Protein AF-A0A7Y0CA08-F1 (afdb_monomer_lite)

Sequence (163 aa):
MVAAYKPQITPISYDGIDSNTPSGELPELLDRLEERGGYDPRTGKLTPFKNLTNDFDESLINQMLDSMTAAVEAGLGTPATFFHDFFATEKDVQNFADALDDYSEEGTFWVNDRHFNAFLRAAHADEENAVTYGAIADRIRELFDIEREQAKKSVKNAAKKTK

Radius of gyration: 16.74 Å; chains: 1; bounding box: 48×30×55 Å

Secondary structure (DSSP, 8-state):
-PPPP-------TTTT--TTS-GGG-HHHHHHHHHH-EEETTTTEEE-B----S---HHHHHHHHHHHHHHHHTT---TTTHHHHHBSSHHHHHHHHHHHHHHHHTT-----HHHHHHHHHHHT--GGGSSSHHHHHHHHHHHHHHHHHHHHHHHHHHHHH--

pLDDT: mean 84.06, std 9.75, range [46.47, 95.88]

Structure (mmCIF, N/CA/C/O backbone):
data_AF-A0A7Y0CA08-F1
#
_entry.id   AF-A0A7Y0CA08-F1
#
loop_
_atom_site.group_PDB
_atom_site.id
_atom_site.type_symbol
_atom_site.label_atom_id
_atom_site.label_alt_id
_atom_site.label_comp_id
_atom_site.label_asym_id
_atom_site.label_entity_id
_atom_site.label_seq_id
_atom_site.pdbx_PDB_ins_code
_atom_site.Cartn_x
_atom_site.Cartn_y
_atom_site.Cartn_z
_atom_site.occupancy
_atom_site.B_iso_or_equiv
_atom_site.auth_seq_id
_atom_site.auth_comp_id
_atom_site.auth_asym_id
_atom_site.auth_atom_id
_atom_site.pdbx_PDB_model_num
ATOM 1 N N . MET A 1 1 ? -23.855 5.751 -12.635 1.00 46.47 1 MET A N 1
ATOM 2 C CA . MET A 1 1 ? -23.477 4.416 -13.142 1.00 46.47 1 MET A CA 1
ATOM 3 C C . MET A 1 1 ? -22.002 4.262 -12.851 1.00 46.47 1 MET A C 1
ATOM 5 O O . MET A 1 1 ? -21.240 5.066 -13.371 1.00 46.47 1 MET A O 1
ATOM 9 N N . VAL A 1 2 ? -21.626 3.333 -11.971 1.00 52.81 2 VAL A N 1
ATOM 10 C CA . VAL A 1 2 ? -20.215 2.994 -11.735 1.00 52.81 2 VAL A CA 1
ATOM 11 C C . VAL A 1 2 ? -19.710 2.298 -13.000 1.00 52.81 2 VAL A C 1
ATOM 13 O O . VAL A 1 2 ? -20.414 1.451 -13.556 1.00 52.81 2 VAL A O 1
ATOM 16 N N . ALA A 1 3 ? -18.567 2.726 -13.530 1.00 61.91 3 ALA A N 1
ATOM 17 C CA . ALA A 1 3 ? -17.984 2.083 -14.701 1.00 61.91 3 ALA A CA 1
ATOM 18 C C . ALA A 1 3 ? -17.593 0.643 -14.339 1.00 61.91 3 ALA A C 1
ATOM 20 O O . ALA A 1 3 ? -17.020 0.406 -13.281 1.00 61.91 3 ALA A O 1
ATOM 21 N N . ALA A 1 4 ? -17.917 -0.319 -15.206 1.00 69.75 4 ALA A N 1
ATOM 22 C CA . ALA A 1 4 ? -17.502 -1.702 -15.001 1.00 69.75 4 ALA A CA 1
ATOM 23 C C . ALA A 1 4 ? -15.969 -1.811 -15.021 1.00 69.75 4 ALA A C 1
ATOM 25 O O . ALA A 1 4 ? -15.318 -1.152 -15.840 1.00 69.75 4 ALA A O 1
ATOM 26 N N . TYR A 1 5 ? -15.421 -2.671 -14.159 1.00 69.88 5 TYR A N 1
ATOM 27 C CA . TYR A 1 5 ? -13.996 -2.985 -14.137 1.00 69.88 5 TYR A CA 1
ATOM 28 C C . TYR A 1 5 ? -13.509 -3.461 -15.518 1.00 69.88 5 TYR A C 1
ATOM 30 O O . TYR A 1 5 ? -14.174 -4.253 -16.194 1.00 69.88 5 TYR A O 1
ATOM 38 N N . LYS A 1 6 ? -12.345 -2.965 -15.951 1.00 71.75 6 LYS A N 1
ATOM 39 C CA . LYS A 1 6 ? -11.695 -3.349 -17.210 1.00 71.75 6 LYS A CA 1
ATOM 40 C C . LYS A 1 6 ? -10.270 -3.824 -16.917 1.00 71.75 6 LYS A C 1
ATOM 42 O O . LYS A 1 6 ? -9.451 -2.983 -16.556 1.00 71.75 6 LYS A O 1
ATOM 47 N N . PRO A 1 7 ? -9.953 -5.114 -17.132 1.00 71.62 7 PRO A N 1
ATOM 48 C CA . PRO A 1 7 ? -8.616 -5.645 -16.901 1.00 71.62 7 PRO A CA 1
ATOM 49 C C . PRO A 1 7 ? -7.537 -4.863 -17.645 1.00 71.62 7 PRO A C 1
ATOM 51 O O . PRO A 1 7 ? -7.661 -4.627 -18.849 1.00 71.62 7 PRO A O 1
ATOM 54 N N . GLN A 1 8 ? -6.480 -4.487 -16.929 1.00 72.88 8 GLN A N 1
ATOM 55 C CA . GLN A 1 8 ? -5.263 -3.891 -17.478 1.00 72.88 8 GLN A CA 1
ATOM 56 C C . GLN A 1 8 ? -4.075 -4.663 -16.917 1.00 72.88 8 GLN A C 1
ATOM 58 O O . GLN A 1 8 ? -3.729 -4.521 -15.746 1.00 72.88 8 GLN A O 1
ATOM 63 N N . ILE A 1 9 ? -3.500 -5.529 -17.751 1.00 74.62 9 ILE A N 1
ATOM 64 C CA . ILE A 1 9 ? -2.357 -6.355 -17.371 1.00 74.62 9 ILE A CA 1
ATOM 65 C C . ILE A 1 9 ? -1.102 -5.516 -17.590 1.00 74.62 9 ILE A C 1
ATOM 67 O O . ILE A 1 9 ? -0.636 -5.381 -18.722 1.00 74.62 9 ILE A O 1
ATOM 71 N N . THR A 1 10 ? -0.560 -4.979 -16.503 1.00 72.81 10 THR A N 1
ATOM 72 C CA . THR A 1 10 ? 0.698 -4.232 -16.522 1.00 72.81 10 THR A CA 1
ATOM 73 C C . THR A 1 10 ? 1.669 -4.873 -15.528 1.00 72.81 10 THR A C 1
ATOM 75 O O . THR A 1 10 ? 1.269 -5.131 -14.386 1.00 72.81 10 THR A O 1
ATOM 78 N N . PRO A 1 11 ? 2.920 -5.161 -15.939 1.00 76.56 11 PRO A N 1
ATOM 79 C CA . PRO A 1 11 ? 3.971 -5.570 -15.015 1.00 76.56 11 PRO A CA 1
ATOM 80 C C . PRO A 1 11 ? 4.155 -4.530 -13.909 1.00 76.56 11 PRO A C 1
ATOM 82 O O . PRO A 1 11 ? 3.993 -3.337 -14.163 1.00 76.56 11 PRO A O 1
ATOM 85 N N . ILE A 1 12 ? 4.510 -4.978 -12.710 1.00 82.12 12 ILE A N 1
ATOM 86 C CA . ILE A 1 12 ? 4.880 -4.075 -11.611 1.00 82.12 12 ILE A CA 1
ATOM 87 C C . ILE A 1 12 ? 6.403 -3.959 -11.540 1.00 82.12 12 ILE A C 1
ATOM 89 O O . ILE A 1 12 ? 7.123 -4.844 -12.006 1.00 82.12 12 ILE A O 1
ATOM 93 N N . SER A 1 13 ? 6.915 -2.910 -10.901 1.00 79.06 13 SER A N 1
ATOM 94 C CA . SER A 1 13 ? 8.359 -2.649 -10.748 1.00 79.06 13 SER A CA 1
ATOM 95 C C . SER A 1 13 ? 9.162 -3.765 -10.061 1.00 79.06 13 SER A C 1
ATOM 97 O O . SER A 1 13 ? 10.387 -3.790 -10.162 1.00 79.06 13 SER A O 1
ATOM 99 N N . TYR A 1 14 ? 8.494 -4.704 -9.390 1.00 76.81 14 TYR A N 1
ATOM 100 C CA . TYR A 1 14 ? 9.111 -5.852 -8.717 1.00 76.81 14 TYR A CA 1
ATOM 101 C C . TYR A 1 14 ? 9.261 -7.096 -9.590 1.00 76.81 14 TYR A C 1
ATOM 103 O O . TYR A 1 14 ? 9.905 -8.057 -9.165 1.00 76.81 14 TYR A O 1
ATOM 111 N N . ASP A 1 15 ? 8.666 -7.119 -10.782 1.00 79.44 15 ASP A N 1
ATOM 112 C CA . ASP A 1 15 ? 8.723 -8.298 -11.638 1.00 79.44 15 ASP A CA 1
ATOM 113 C C . ASP A 1 15 ? 10.174 -8.585 -12.056 1.00 79.44 15 ASP A C 1
ATOM 115 O O . ASP A 1 15 ? 10.833 -7.776 -12.706 1.00 79.44 15 ASP A O 1
ATOM 119 N N . GLY A 1 16 ? 10.676 -9.763 -11.672 1.00 80.12 16 GLY A N 1
ATOM 120 C CA . GLY A 1 16 ? 12.059 -10.185 -11.923 1.00 80.12 16 GLY A CA 1
ATOM 121 C C . GLY A 1 16 ? 13.050 -9.883 -10.794 1.00 80.12 16 GLY A C 1
ATOM 122 O O . GLY A 1 16 ? 14.220 -10.241 -10.926 1.00 80.12 16 GLY A O 1
ATOM 123 N N . ILE A 1 17 ? 12.606 -9.279 -9.685 1.00 84.25 17 ILE A N 1
ATOM 124 C CA . ILE A 1 17 ? 13.419 -9.109 -8.476 1.00 84.25 17 ILE A CA 1
ATOM 125 C C . ILE A 1 17 ? 13.106 -10.237 -7.488 1.00 84.25 17 ILE A C 1
ATOM 127 O O . ILE A 1 17 ? 11.956 -10.430 -7.098 1.00 84.25 17 ILE A O 1
ATOM 131 N N . ASP A 1 18 ? 14.132 -10.957 -7.037 1.00 85.50 18 ASP A N 1
ATOM 132 C CA . ASP A 1 18 ? 14.006 -12.034 -6.055 1.00 85.50 18 ASP A CA 1
ATOM 133 C C . ASP A 1 18 ? 15.187 -12.071 -5.069 1.00 85.50 18 ASP A C 1
ATOM 135 O O . ASP A 1 18 ? 16.077 -11.221 -5.087 1.00 85.50 18 ASP A O 1
ATOM 139 N N . SER A 1 19 ? 15.209 -13.065 -4.178 1.00 84.31 19 SER A N 1
ATOM 140 C CA . SER A 1 19 ? 16.259 -13.236 -3.161 1.00 84.31 19 SER A CA 1
ATOM 141 C C . SER A 1 19 ? 17.684 -13.384 -3.708 1.00 84.31 19 SER A C 1
ATOM 143 O O . SER A 1 19 ? 18.641 -13.273 -2.944 1.00 84.31 19 SER A O 1
ATOM 145 N N . ASN A 1 20 ? 17.845 -13.657 -5.002 1.00 87.12 20 ASN A N 1
ATOM 146 C CA . ASN A 1 20 ? 19.129 -13.779 -5.682 1.00 87.12 20 ASN A CA 1
ATOM 147 C C . ASN A 1 20 ? 19.549 -12.484 -6.392 1.00 87.12 20 ASN A C 1
ATOM 149 O O . ASN A 1 20 ? 20.699 -12.401 -6.828 1.00 87.12 20 ASN A O 1
ATOM 153 N N . THR A 1 21 ? 18.672 -11.480 -6.509 1.00 85.12 21 THR A N 1
ATOM 154 C CA . THR A 1 21 ? 19.008 -10.205 -7.152 1.00 85.12 21 THR A CA 1
ATOM 155 C C . THR A 1 21 ? 20.006 -9.410 -6.293 1.00 85.12 21 THR A C 1
ATOM 157 O O . THR A 1 21 ? 19.702 -9.074 -5.140 1.00 85.12 21 THR A O 1
ATOM 160 N N . PRO A 1 22 ? 21.206 -9.077 -6.810 1.00 84.25 22 PRO A N 1
ATOM 161 C CA . PRO A 1 22 ? 22.218 -8.360 -6.040 1.00 84.25 22 PRO A CA 1
ATOM 162 C C . PRO A 1 22 ? 21.780 -6.943 -5.644 1.00 84.25 22 PRO A C 1
ATOM 164 O O . PRO A 1 22 ? 21.261 -6.187 -6.458 1.00 84.25 22 PRO A O 1
ATOM 167 N N . SER A 1 23 ? 22.093 -6.519 -4.412 1.00 76.00 23 SER A N 1
ATOM 168 C CA . SER A 1 23 ? 21.822 -5.149 -3.929 1.00 76.00 23 SER A CA 1
ATOM 169 C C . SER A 1 23 ? 22.384 -4.050 -4.835 1.00 76.00 23 SER A C 1
ATOM 171 O O . SER A 1 23 ? 21.772 -2.999 -4.971 1.00 76.00 23 SER A O 1
ATOM 173 N N . GLY A 1 24 ? 23.549 -4.289 -5.449 1.00 78.62 24 GLY A N 1
ATOM 174 C CA . GLY A 1 24 ? 24.204 -3.312 -6.322 1.00 78.62 24 GLY A CA 1
ATOM 175 C C . GLY A 1 24 ? 23.457 -3.031 -7.628 1.00 78.62 24 GLY A C 1
ATOM 176 O O . GLY A 1 24 ? 23.781 -2.056 -8.296 1.00 78.62 24 GLY A O 1
ATOM 177 N N . GLU A 1 25 ? 22.468 -3.855 -7.984 1.00 80.75 25 GLU A N 1
ATOM 178 C CA . GLU A 1 25 ? 21.651 -3.691 -9.192 1.00 80.75 25 GLU A CA 1
ATOM 179 C C . GLU A 1 25 ? 20.360 -2.901 -8.928 1.00 80.75 25 GLU A C 1
ATOM 181 O O . GLU A 1 25 ? 19.667 -2.541 -9.873 1.00 80.75 25 GLU A O 1
ATOM 186 N N . LEU A 1 26 ? 20.044 -2.602 -7.659 1.00 83.25 26 LEU A N 1
ATOM 187 C CA . LEU A 1 26 ? 18.783 -1.971 -7.246 1.00 83.25 26 LEU A CA 1
ATOM 188 C C . LEU A 1 26 ? 18.976 -0.814 -6.239 1.00 83.25 26 LEU A C 1
ATOM 190 O O . LEU A 1 26 ? 18.306 -0.799 -5.203 1.00 83.25 26 LEU A O 1
ATOM 194 N N . PRO A 1 27 ? 19.880 0.155 -6.490 1.00 83.38 27 PRO A N 1
ATOM 195 C CA . PRO A 1 27 ? 20.126 1.253 -5.551 1.00 83.38 27 PRO A CA 1
ATOM 196 C C . PRO A 1 27 ? 18.862 2.082 -5.276 1.00 83.38 27 PRO A C 1
ATOM 198 O O . PRO A 1 27 ? 18.541 2.335 -4.122 1.00 83.38 27 PRO A O 1
ATOM 201 N N . GLU A 1 28 ? 18.073 2.389 -6.309 1.00 83.50 28 GLU A N 1
ATOM 202 C CA . GLU A 1 28 ? 16.838 3.178 -6.174 1.00 83.50 28 GLU A CA 1
ATOM 203 C C . GLU A 1 28 ? 15.783 2.484 -5.297 1.00 83.50 28 GLU A C 1
ATOM 205 O O . GLU A 1 28 ? 15.097 3.129 -4.505 1.00 83.50 28 GLU A O 1
ATOM 210 N N . LEU A 1 29 ? 15.679 1.151 -5.386 1.00 84.38 29 LEU A N 1
ATOM 211 C CA . LEU A 1 29 ? 14.788 0.368 -4.528 1.00 84.38 29 LEU A CA 1
ATOM 212 C C . LEU A 1 29 ? 15.213 0.478 -3.061 1.00 84.38 29 LEU A C 1
ATOM 214 O O . LEU A 1 29 ? 14.367 0.638 -2.182 1.00 84.38 29 LEU A O 1
ATOM 218 N N . LEU A 1 30 ? 16.515 0.354 -2.796 1.00 86.25 30 LEU A N 1
ATOM 219 C CA . LEU A 1 30 ? 17.073 0.382 -1.447 1.00 86.25 30 LEU A CA 1
ATOM 220 C C . LEU A 1 30 ? 16.905 1.750 -0.794 1.00 86.25 30 LEU A C 1
ATOM 222 O O . LEU A 1 30 ? 16.413 1.811 0.333 1.00 86.25 30 LEU A O 1
ATOM 226 N N . ASP A 1 31 ? 17.238 2.813 -1.521 1.00 87.12 31 ASP A N 1
ATOM 227 C CA . ASP A 1 31 ? 17.090 4.191 -1.055 1.00 87.12 31 ASP A CA 1
ATOM 228 C C . ASP A 1 31 ? 15.622 4.471 -0.709 1.00 87.12 31 ASP A C 1
ATOM 230 O O . ASP A 1 31 ? 15.294 4.911 0.395 1.00 87.12 31 ASP A O 1
ATOM 234 N N . ARG A 1 32 ? 14.696 4.079 -1.592 1.00 86.88 32 ARG A N 1
ATOM 235 C CA . ARG A 1 32 ? 13.257 4.216 -1.347 1.00 86.88 32 ARG A CA 1
ATOM 236 C C . ARG A 1 32 ? 12.794 3.426 -0.118 1.00 86.88 32 ARG A C 1
ATOM 238 O O . ARG A 1 32 ? 12.025 3.949 0.691 1.00 86.88 32 ARG A O 1
ATOM 245 N N . LEU A 1 33 ? 13.231 2.173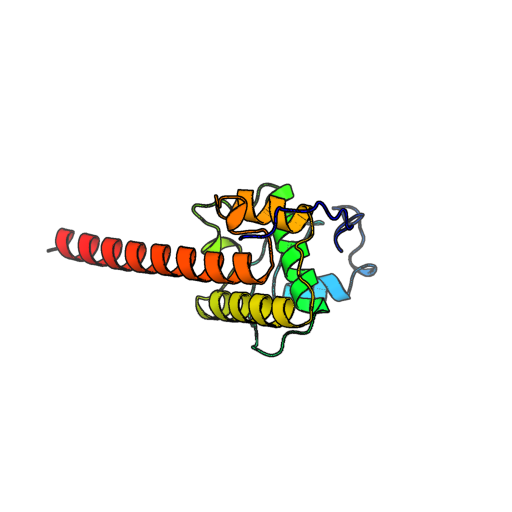 0.043 1.00 88.69 33 LEU A N 1
ATOM 246 C CA . LEU A 1 33 ? 12.892 1.350 1.214 1.00 88.69 33 LEU A CA 1
ATOM 247 C C . LEU A 1 33 ? 13.403 1.979 2.519 1.00 88.69 33 LEU A C 1
ATOM 249 O O . LEU A 1 33 ? 12.708 1.933 3.538 1.00 88.69 33 LEU A O 1
ATOM 253 N N . GLU A 1 34 ? 14.593 2.577 2.499 1.00 89.19 34 GLU A N 1
ATOM 254 C CA . GLU A 1 34 ? 15.169 3.262 3.654 1.00 89.19 34 GLU A CA 1
ATOM 255 C C . GLU A 1 34 ? 14.391 4.537 4.002 1.00 89.19 34 GLU A C 1
ATOM 257 O O . GLU A 1 34 ? 14.003 4.732 5.163 1.00 89.19 34 GLU A O 1
ATOM 262 N N . GLU A 1 35 ? 14.108 5.371 3.005 1.00 89.56 35 GLU A N 1
ATOM 263 C CA . GLU A 1 35 ? 13.468 6.674 3.184 1.00 89.56 35 GLU A CA 1
ATOM 264 C C . GLU A 1 35 ? 11.979 6.564 3.512 1.00 89.56 35 GLU A C 1
ATOM 266 O O . GLU A 1 35 ? 11.484 7.247 4.418 1.00 89.56 35 GLU A O 1
ATOM 271 N N . ARG A 1 36 ? 11.268 5.688 2.796 1.00 89.38 36 ARG A N 1
ATOM 272 C CA . ARG A 1 36 ? 9.800 5.662 2.749 1.00 89.38 36 ARG A CA 1
ATOM 273 C C . ARG A 1 36 ? 9.184 4.306 3.053 1.00 89.38 36 ARG A C 1
ATOM 275 O O . ARG A 1 36 ? 7.982 4.261 3.262 1.00 89.38 36 ARG A O 1
ATOM 282 N N . GLY A 1 37 ? 9.964 3.233 3.156 1.00 93.31 37 GLY A N 1
ATOM 283 C CA . GLY A 1 37 ? 9.446 1.888 3.416 1.00 93.31 37 GLY A CA 1
ATOM 284 C C . GLY A 1 37 ? 8.957 1.171 2.154 1.00 93.31 37 GLY A C 1
ATOM 285 O O . GLY A 1 37 ? 9.294 1.539 1.028 1.00 93.31 37 GLY A O 1
ATOM 286 N N . GLY A 1 38 ? 8.196 0.099 2.355 1.00 93.50 38 GLY A N 1
ATOM 287 C CA . GLY A 1 38 ? 7.721 -0.807 1.315 1.00 93.50 38 GLY A CA 1
ATOM 288 C C . GLY A 1 38 ? 8.207 -2.245 1.485 1.00 93.50 38 GLY A C 1
ATOM 289 O O . GLY A 1 38 ? 8.799 -2.627 2.501 1.00 93.50 38 GLY A O 1
ATOM 290 N N . TYR A 1 39 ? 7.909 -3.054 0.477 1.00 94.19 39 TYR A N 1
ATOM 291 C CA . TYR A 1 39 ? 8.231 -4.468 0.409 1.00 94.19 39 TYR A CA 1
ATOM 292 C C . TYR A 1 39 ? 9.593 -4.676 -0.247 1.00 94.19 39 TYR A C 1
ATOM 294 O O . TYR A 1 39 ? 9.855 -4.164 -1.334 1.00 94.19 39 TYR A O 1
ATOM 302 N N . ASP A 1 40 ? 10.458 -5.440 0.413 1.00 92.75 40 ASP A N 1
ATOM 303 C CA . ASP A 1 40 ? 11.710 -5.916 -0.163 1.00 92.75 40 ASP A CA 1
ATOM 304 C C . ASP A 1 40 ? 11.527 -7.369 -0.635 1.00 92.75 40 ASP A C 1
ATOM 306 O O . ASP A 1 40 ? 11.551 -8.280 0.201 1.00 92.75 40 ASP A O 1
ATOM 310 N N . PRO A 1 41 ? 11.380 -7.625 -1.949 1.00 88.75 41 PRO A N 1
ATOM 311 C CA . PRO A 1 41 ? 11.206 -8.978 -2.493 1.00 88.75 41 PRO A CA 1
ATOM 312 C C . PRO A 1 41 ? 12.418 -9.882 -2.250 1.00 88.75 41 PRO A C 1
ATOM 314 O O . PRO A 1 41 ? 12.301 -11.104 -2.300 1.00 88.75 41 PRO A O 1
ATOM 317 N N . ARG A 1 42 ? 13.590 -9.308 -1.956 1.00 90.44 42 ARG A N 1
ATOM 318 C CA . ARG A 1 42 ? 14.812 -10.085 -1.736 1.00 90.44 42 ARG A CA 1
ATOM 319 C C . ARG A 1 42 ? 14.835 -10.694 -0.343 1.00 90.44 42 ARG A C 1
ATOM 321 O O . ARG A 1 42 ? 15.364 -11.784 -0.143 1.00 90.44 42 ARG A O 1
ATOM 328 N N . THR A 1 43 ? 14.283 -9.970 0.629 1.00 90.56 43 THR A N 1
ATOM 329 C CA . THR A 1 43 ? 14.251 -10.383 2.038 1.00 90.56 43 THR A CA 1
ATOM 330 C C . THR A 1 43 ? 12.870 -10.846 2.494 1.00 90.56 43 THR A C 1
ATOM 332 O O . THR A 1 43 ? 12.745 -11.410 3.579 1.00 90.56 43 THR A O 1
ATOM 335 N N . GLY A 1 44 ? 11.831 -10.615 1.688 1.00 90.50 44 GLY A N 1
ATOM 336 C CA . GLY A 1 44 ? 10.438 -10.873 2.040 1.00 90.50 44 GLY A CA 1
ATOM 337 C C . GLY A 1 44 ? 9.905 -9.940 3.130 1.00 90.50 44 GLY A C 1
ATOM 338 O O . GLY A 1 44 ?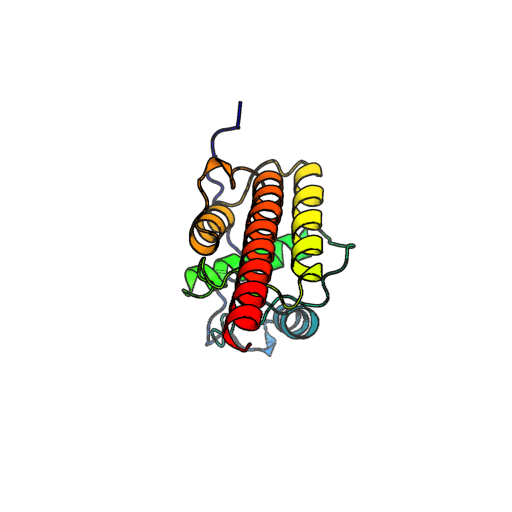 8.882 -10.238 3.743 1.00 90.50 44 GLY A O 1
ATOM 339 N N . LYS A 1 45 ? 10.601 -8.835 3.421 1.00 92.81 45 LYS A N 1
ATOM 340 C CA . LYS A 1 45 ? 10.259 -7.934 4.521 1.00 92.81 45 LYS A CA 1
ATOM 341 C C . LYS A 1 45 ? 9.362 -6.802 4.033 1.00 92.81 45 LYS A C 1
ATOM 343 O O . LYS A 1 45 ? 9.749 -6.046 3.148 1.00 92.81 45 LYS A O 1
ATOM 348 N N . LEU A 1 46 ? 8.215 -6.630 4.685 1.00 94.69 46 LEU A N 1
ATOM 349 C CA . LEU A 1 46 ? 7.399 -5.423 4.575 1.00 94.69 46 LEU A CA 1
ATOM 350 C C . LEU A 1 46 ? 7.793 -4.433 5.676 1.00 94.69 46 LEU A C 1
ATOM 352 O O . LEU A 1 46 ? 7.808 -4.775 6.860 1.00 94.69 46 LEU A O 1
ATOM 356 N N . THR A 1 47 ? 8.135 -3.211 5.281 1.00 95.06 47 THR A N 1
ATOM 357 C CA . THR A 1 47 ? 8.329 -2.078 6.190 1.00 95.06 47 THR A CA 1
ATOM 358 C C . THR A 1 47 ? 7.203 -1.076 5.942 1.00 95.06 47 THR A C 1
ATOM 360 O O . THR A 1 47 ? 7.020 -0.705 4.783 1.00 95.06 47 THR A O 1
ATOM 363 N N . PRO A 1 48 ? 6.470 -0.617 6.974 1.00 95.88 48 PRO A N 1
ATOM 364 C CA . PRO A 1 48 ? 5.380 0.333 6.778 1.00 95.88 48 PRO A CA 1
ATOM 365 C C . PRO A 1 48 ? 5.837 1.598 6.053 1.00 95.88 48 PRO A C 1
ATOM 367 O O . PRO A 1 48 ? 6.948 2.093 6.286 1.00 95.88 48 PRO A O 1
ATOM 370 N N . PHE A 1 49 ? 4.967 2.125 5.197 1.00 94.69 49 PHE A N 1
ATOM 371 C CA . PHE A 1 49 ? 5.189 3.384 4.515 1.00 94.69 49 PHE A CA 1
ATOM 372 C C . PHE A 1 49 ? 5.269 4.527 5.519 1.00 94.69 49 PHE A C 1
ATOM 374 O O . PHE A 1 49 ? 4.454 4.621 6.437 1.00 94.69 49 PHE A O 1
ATOM 381 N N . LYS A 1 50 ? 6.259 5.393 5.346 1.00 92.56 50 LYS A N 1
ATOM 382 C CA . LYS A 1 50 ? 6.563 6.495 6.262 1.00 92.56 50 LYS A CA 1
ATOM 383 C C . LYS A 1 50 ? 7.005 7.724 5.485 1.00 92.56 50 LYS A C 1
ATOM 385 O O . LYS A 1 50 ? 7.451 7.618 4.344 1.00 92.56 50 LYS A O 1
ATOM 390 N N . ASN A 1 51 ? 6.967 8.874 6.154 1.00 87.38 51 ASN A N 1
ATOM 391 C CA . ASN A 1 51 ? 7.405 10.153 5.594 1.00 87.38 51 ASN A CA 1
ATOM 392 C C . ASN A 1 51 ? 6.659 10.507 4.298 1.00 87.38 51 ASN A C 1
ATOM 394 O O . ASN A 1 51 ? 7.233 11.114 3.392 1.00 87.38 51 ASN A O 1
ATOM 398 N N . LEU A 1 52 ? 5.386 10.118 4.196 1.00 86.25 52 LEU A N 1
ATOM 399 C CA . LEU A 1 52 ? 4.573 10.455 3.039 1.00 86.25 52 LEU A CA 1
ATOM 400 C C . LEU A 1 52 ? 4.241 11.947 3.082 1.00 86.25 52 LEU A C 1
ATOM 402 O O . LEU A 1 52 ? 3.745 12.468 4.083 1.00 86.25 52 LEU A O 1
ATOM 406 N N . THR A 1 53 ? 4.557 12.650 2.004 1.00 81.44 53 THR A N 1
ATOM 407 C CA . THR A 1 53 ? 4.354 14.093 1.829 1.00 81.44 53 THR A CA 1
ATOM 408 C C . THR A 1 53 ? 3.218 14.329 0.854 1.00 81.44 53 THR A C 1
ATOM 410 O O . THR A 1 53 ? 2.972 13.481 0.022 1.00 81.44 53 THR A O 1
ATOM 413 N N . ASN A 1 54 ? 2.578 15.494 0.885 1.00 70.94 54 ASN A N 1
ATOM 414 C CA . ASN A 1 54 ? 1.505 15.830 -0.062 1.00 70.94 54 ASN A CA 1
ATOM 415 C C . ASN A 1 54 ? 2.022 16.107 -1.492 1.00 70.94 54 ASN A C 1
ATOM 417 O O . ASN A 1 54 ? 1.242 16.432 -2.371 1.00 70.94 54 ASN A O 1
ATOM 421 N N . ASP A 1 55 ? 3.338 16.039 -1.693 1.00 71.12 55 ASP A N 1
ATOM 422 C CA . ASP A 1 55 ? 4.002 16.188 -2.985 1.00 71.12 55 ASP A CA 1
ATOM 423 C C . ASP A 1 55 ? 4.332 14.785 -3.500 1.00 71.12 55 ASP A C 1
ATOM 425 O O . ASP A 1 55 ? 5.404 14.238 -3.216 1.00 71.12 55 ASP A O 1
ATOM 429 N N . PHE A 1 56 ? 3.335 14.149 -4.111 1.00 74.25 56 PHE A N 1
ATOM 430 C CA . PHE A 1 56 ? 3.485 12.863 -4.775 1.00 74.25 56 PHE A CA 1
ATOM 431 C C . PHE A 1 56 ? 3.594 13.091 -6.275 1.00 74.25 56 PHE A C 1
ATOM 433 O O . PHE A 1 56 ? 2.727 13.725 -6.868 1.00 74.25 56 PHE A O 1
ATOM 440 N N . ASP A 1 57 ? 4.630 12.528 -6.889 1.00 76.06 57 ASP A N 1
ATOM 441 C CA . ASP A 1 57 ? 4.618 12.311 -8.328 1.00 76.06 57 ASP A CA 1
ATOM 442 C C . ASP A 1 57 ? 3.965 10.953 -8.657 1.00 76.06 57 ASP A C 1
ATOM 444 O O . ASP A 1 57 ? 3.867 10.049 -7.817 1.00 76.06 57 ASP A O 1
ATOM 448 N N . GLU A 1 58 ? 3.505 10.806 -9.901 1.00 76.81 58 GLU A N 1
ATOM 449 C CA . GLU A 1 58 ? 2.900 9.569 -10.412 1.00 76.81 58 GLU A CA 1
ATOM 450 C C . GLU A 1 58 ? 3.813 8.340 -10.212 1.00 76.81 58 GLU A C 1
ATOM 452 O O . GLU A 1 58 ? 3.338 7.228 -9.957 1.00 76.81 58 GLU A O 1
ATOM 457 N N . SER A 1 59 ? 5.132 8.527 -10.310 1.00 79.69 59 SER A N 1
ATOM 458 C CA . SER A 1 59 ? 6.115 7.453 -10.146 1.00 79.69 59 SER A CA 1
ATOM 459 C C . SER A 1 59 ? 6.079 6.889 -8.726 1.00 79.69 59 SER A C 1
ATOM 461 O O . SER A 1 59 ? 6.031 5.672 -8.535 1.00 79.69 59 SER A O 1
ATOM 463 N N . LEU A 1 60 ? 6.032 7.756 -7.717 1.00 82.31 60 LEU A N 1
ATOM 464 C CA . LEU A 1 60 ? 6.020 7.375 -6.313 1.00 82.31 60 LEU A CA 1
ATOM 465 C C . LEU A 1 60 ? 4.734 6.633 -5.930 1.00 82.31 60 LEU A C 1
ATOM 467 O O . LEU A 1 60 ? 4.803 5.611 -5.243 1.00 82.31 60 LEU A O 1
ATOM 471 N N . ILE A 1 61 ? 3.574 7.103 -6.395 1.00 86.50 61 ILE A N 1
ATOM 472 C CA . ILE A 1 61 ? 2.283 6.433 -6.160 1.00 86.50 61 ILE A CA 1
ATOM 473 C C . ILE A 1 61 ? 2.289 5.029 -6.766 1.00 86.50 61 ILE A C 1
ATOM 475 O O . ILE A 1 61 ? 1.937 4.063 -6.082 1.00 86.50 61 ILE A O 1
ATOM 479 N N . ASN A 1 62 ? 2.761 4.890 -8.008 1.00 85.44 62 ASN A N 1
ATOM 480 C CA . ASN A 1 62 ? 2.886 3.584 -8.651 1.00 85.44 62 ASN A CA 1
ATOM 481 C C . ASN A 1 62 ? 3.855 2.666 -7.898 1.00 85.44 62 ASN A C 1
A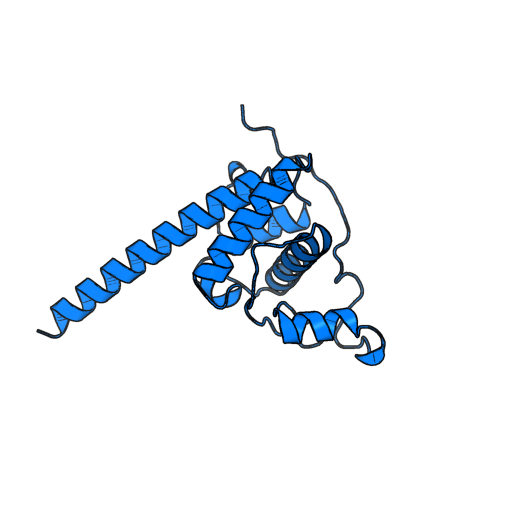TOM 483 O O . ASN A 1 62 ? 3.519 1.516 -7.637 1.00 85.44 62 ASN A O 1
ATOM 487 N N . GLN A 1 63 ? 5.006 3.165 -7.443 1.00 87.12 63 GLN A N 1
ATOM 488 C CA . GLN A 1 63 ? 5.951 2.366 -6.652 1.00 87.12 63 GLN A CA 1
ATOM 489 C C . GLN A 1 63 ? 5.354 1.866 -5.327 1.00 87.12 63 GLN A C 1
ATOM 491 O O . GLN A 1 63 ? 5.658 0.753 -4.884 1.00 87.12 63 GLN A O 1
ATOM 496 N N . MET A 1 64 ? 4.516 2.673 -4.674 1.00 90.00 64 MET A N 1
ATOM 497 C CA . MET A 1 64 ? 3.819 2.275 -3.451 1.00 90.00 64 MET A CA 1
ATOM 498 C C . MET A 1 64 ? 2.729 1.238 -3.718 1.00 90.00 64 MET A C 1
ATOM 500 O O . MET A 1 64 ? 2.626 0.258 -2.978 1.00 90.00 64 MET A O 1
ATOM 504 N N . LEU A 1 65 ? 1.944 1.418 -4.779 1.00 91.19 65 LEU A N 1
ATOM 505 C CA . LEU A 1 65 ? 0.925 0.456 -5.198 1.00 91.19 65 LEU A CA 1
ATOM 506 C C . LEU A 1 65 ? 1.550 -0.880 -5.616 1.00 91.19 65 LEU A C 1
ATOM 508 O O . LEU A 1 65 ? 1.102 -1.935 -5.162 1.00 91.19 65 LEU A O 1
ATOM 512 N N . ASP A 1 66 ? 2.644 -0.840 -6.372 1.00 91.62 66 ASP A N 1
ATOM 513 C CA . ASP A 1 66 ? 3.451 -2.005 -6.726 1.00 91.62 66 ASP A CA 1
ATOM 514 C C . ASP A 1 66 ? 3.969 -2.709 -5.464 1.00 91.62 66 ASP A C 1
ATOM 516 O O . ASP A 1 66 ? 3.909 -3.932 -5.347 1.00 91.62 66 ASP A O 1
ATOM 520 N N . SER A 1 67 ? 4.448 -1.935 -4.483 1.00 91.94 67 SER A N 1
ATOM 521 C CA . SER A 1 67 ? 4.963 -2.456 -3.214 1.00 91.94 67 SER A CA 1
ATOM 522 C C . SER A 1 67 ? 3.875 -3.147 -2.401 1.00 91.94 67 SER A C 1
ATOM 524 O O . SER A 1 67 ? 4.108 -4.210 -1.825 1.00 91.94 67 SER A O 1
ATOM 526 N N . MET A 1 68 ? 2.699 -2.528 -2.317 1.00 92.88 68 MET A N 1
ATOM 527 C CA . MET A 1 68 ? 1.539 -3.100 -1.643 1.00 92.88 68 MET A CA 1
ATOM 528 C C . MET A 1 68 ? 1.120 -4.395 -2.330 1.00 92.88 68 MET A C 1
ATOM 530 O O . MET A 1 68 ? 0.899 -5.408 -1.674 1.00 92.88 68 MET A O 1
ATOM 534 N N . THR A 1 69 ? 1.102 -4.383 -3.658 1.00 93.19 69 THR A N 1
ATOM 535 C CA . THR A 1 69 ? 0.729 -5.536 -4.471 1.00 93.19 69 THR A CA 1
ATOM 536 C C . THR A 1 69 ? 1.681 -6.705 -4.273 1.00 93.19 69 THR A C 1
ATOM 538 O O . THR A 1 69 ? 1.232 -7.801 -3.942 1.00 93.19 69 THR A O 1
ATOM 541 N N . ALA A 1 70 ? 2.989 -6.469 -4.373 1.00 91.94 70 ALA A N 1
ATOM 542 C CA . ALA A 1 70 ? 3.999 -7.497 -4.154 1.00 91.94 70 ALA A CA 1
ATOM 543 C C . ALA A 1 70 ? 3.925 -8.086 -2.733 1.00 91.94 70 ALA A C 1
ATOM 545 O O . ALA A 1 70 ? 4.008 -9.302 -2.560 1.00 91.94 70 ALA A O 1
ATOM 546 N N . ALA A 1 71 ? 3.695 -7.251 -1.713 1.00 92.69 71 ALA A N 1
ATOM 547 C CA . ALA A 1 71 ? 3.511 -7.718 -0.340 1.00 92.69 71 ALA A CA 1
ATOM 548 C C . ALA A 1 71 ? 2.277 -8.623 -0.192 1.00 92.69 71 ALA A C 1
ATOM 550 O O . ALA A 1 71 ? 2.370 -9.693 0.411 1.00 92.69 71 ALA A O 1
ATOM 551 N N . VAL A 1 72 ? 1.139 -8.222 -0.765 1.00 92.56 72 VAL A N 1
ATOM 552 C CA . VAL A 1 72 ? -0.119 -8.987 -0.709 1.00 92.56 72 VAL A CA 1
ATOM 553 C C . VAL A 1 72 ? 0.002 -10.310 -1.454 1.00 92.56 72 VAL A C 1
ATOM 555 O O . VAL A 1 72 ? -0.459 -11.344 -0.968 1.00 92.56 72 VAL A O 1
ATOM 558 N N . GLU A 1 73 ? 0.658 -10.317 -2.611 1.00 90.56 73 GLU A N 1
ATOM 559 C CA . GLU A 1 73 ? 0.946 -11.542 -3.360 1.00 90.56 73 GLU A CA 1
ATOM 560 C C . GLU A 1 73 ? 1.893 -12.481 -2.601 1.00 90.56 73 GLU A C 1
ATOM 562 O O . GLU A 1 73 ? 1.731 -13.700 -2.674 1.00 90.56 73 GLU A O 1
ATOM 567 N N . ALA A 1 74 ? 2.814 -11.932 -1.806 1.00 89.44 74 ALA A N 1
ATOM 568 C CA . ALA A 1 74 ? 3.658 -12.685 -0.881 1.00 89.44 74 ALA A CA 1
ATOM 569 C C . ALA A 1 74 ? 2.929 -13.132 0.408 1.00 89.44 74 ALA A C 1
ATOM 571 O O . ALA A 1 74 ? 3.532 -13.790 1.257 1.00 89.44 74 ALA A O 1
ATOM 572 N N . GLY A 1 75 ? 1.641 -12.805 0.564 1.00 89.38 75 GLY A N 1
ATOM 573 C CA . GLY A 1 75 ? 0.815 -13.193 1.711 1.00 89.38 75 GLY A CA 1
ATOM 574 C C . GLY A 1 75 ? 0.946 -12.286 2.938 1.00 89.38 75 GLY A C 1
ATOM 575 O O . GLY A 1 75 ? 0.571 -12.696 4.038 1.00 89.38 75 GLY A O 1
ATOM 576 N N . LEU A 1 76 ? 1.483 -11.076 2.774 1.00 89.94 76 LEU A N 1
ATOM 577 C CA . LEU A 1 76 ? 1.574 -10.049 3.814 1.00 89.94 76 LEU A CA 1
ATOM 578 C C . LEU A 1 76 ? 0.408 -9.058 3.704 1.00 89.94 76 LEU A C 1
ATOM 580 O O . LEU A 1 76 ? -0.129 -8.848 2.622 1.00 89.94 76 LEU A O 1
ATOM 584 N N . GLY A 1 77 ? 0.045 -8.414 4.815 1.00 81.50 77 GLY A N 1
ATOM 585 C CA . GLY A 1 77 ? -1.058 -7.453 4.843 1.00 81.50 77 GLY A CA 1
ATOM 586 C C . GLY A 1 77 ? -2.420 -8.145 4.808 1.00 81.50 77 GLY A C 1
ATOM 587 O O . GLY A 1 77 ? -2.933 -8.513 3.753 1.00 81.50 77 GLY A O 1
ATOM 588 N N . THR A 1 78 ? -3.020 -8.332 5.982 1.00 83.06 78 THR A N 1
ATOM 589 C CA . THR A 1 78 ? -4.370 -8.904 6.100 1.00 83.06 78 THR A CA 1
ATOM 590 C C . THR A 1 78 ? -5.407 -7.801 6.291 1.00 83.06 78 THR A C 1
ATOM 592 O O . THR A 1 78 ? -5.056 -6.752 6.823 1.00 83.06 78 THR A O 1
ATOM 595 N N . PRO A 1 79 ? -6.700 -8.044 6.018 1.00 83.94 79 PRO A N 1
ATOM 596 C CA . PRO A 1 79 ? -7.755 -7.075 6.334 1.00 83.94 79 PRO A CA 1
ATOM 597 C C . PRO A 1 79 ? -7.774 -6.619 7.794 1.00 83.94 79 PRO A C 1
ATOM 599 O O . PRO A 1 79 ? -8.170 -5.498 8.088 1.00 83.94 79 PRO A O 1
ATOM 602 N N . ALA A 1 80 ? -7.329 -7.474 8.720 1.00 84.31 80 ALA A N 1
ATOM 603 C CA . ALA A 1 80 ? -7.274 -7.154 10.143 1.00 84.31 80 ALA A CA 1
ATOM 604 C C . ALA A 1 80 ? -6.079 -6.267 10.529 1.00 84.31 80 ALA A C 1
ATOM 606 O O . ALA A 1 80 ? -6.091 -5.671 11.603 1.00 84.31 80 ALA A O 1
ATOM 607 N N . THR A 1 81 ? -5.036 -6.226 9.700 1.00 85.94 81 THR A N 1
ATOM 608 C CA . THR A 1 81 ? -3.766 -5.546 9.990 1.00 85.94 81 THR A CA 1
ATOM 609 C C . THR A 1 81 ? -3.366 -4.552 8.906 1.00 85.94 81 THR A C 1
ATOM 611 O O . THR A 1 81 ? -2.307 -3.950 9.012 1.00 85.94 81 THR A O 1
ATOM 614 N N . PHE A 1 82 ? -4.209 -4.347 7.891 1.00 89.06 82 PHE A N 1
ATOM 615 C CA . PHE A 1 82 ? -3.889 -3.624 6.663 1.00 89.06 82 PHE A CA 1
ATOM 616 C C . PHE A 1 82 ? -3.215 -2.276 6.929 1.00 89.06 82 PHE A C 1
ATOM 618 O O . PHE A 1 82 ? -2.091 -2.047 6.486 1.00 89.06 82 PHE A O 1
ATOM 625 N N . PHE A 1 83 ? -3.856 -1.409 7.714 1.00 91.69 83 PHE A N 1
ATOM 626 C CA . PHE A 1 83 ? -3.316 -0.079 7.985 1.00 91.69 83 PHE A CA 1
ATOM 627 C C . PHE A 1 83 ? -2.046 -0.113 8.833 1.00 91.69 83 PHE A C 1
ATOM 629 O O . PHE A 1 83 ? -1.121 0.646 8.570 1.00 91.69 83 PHE A O 1
ATOM 636 N N . HIS A 1 84 ? -1.973 -1.024 9.802 1.00 90.50 84 HIS A N 1
ATOM 637 C CA . HIS A 1 84 ? -0.802 -1.181 10.662 1.00 90.50 84 HIS A CA 1
ATOM 638 C C . HIS A 1 84 ? 0.412 -1.764 9.916 1.00 90.50 84 HIS A C 1
ATOM 640 O O . HIS A 1 84 ? 1.553 -1.409 10.207 1.00 90.50 84 HIS A O 1
ATOM 646 N N . ASP A 1 85 ? 0.180 -2.662 8.960 1.00 92.25 85 ASP A N 1
ATOM 647 C CA . ASP A 1 85 ? 1.239 -3.316 8.193 1.00 92.25 85 ASP A CA 1
ATOM 648 C C . ASP A 1 85 ? 1.790 -2.395 7.099 1.00 92.25 85 ASP A C 1
ATOM 650 O O . ASP A 1 85 ? 2.999 -2.380 6.855 1.00 92.25 85 ASP A O 1
ATOM 654 N N . PHE A 1 86 ? 0.919 -1.618 6.448 1.00 93.88 86 PHE A N 1
ATOM 655 C CA . PHE A 1 86 ? 1.302 -0.776 5.316 1.00 93.88 86 PHE A CA 1
ATOM 656 C C . PHE A 1 86 ? 1.635 0.667 5.676 1.00 93.88 86 PHE A C 1
ATOM 658 O O . PHE A 1 86 ? 2.358 1.285 4.907 1.00 93.88 86 PHE A O 1
ATOM 665 N N . PHE A 1 87 ? 1.187 1.220 6.805 1.00 95.38 87 PHE A N 1
ATOM 666 C CA . PHE A 1 87 ? 1.389 2.641 7.114 1.00 95.38 87 PHE A CA 1
ATOM 667 C C . PHE A 1 87 ? 1.943 2.849 8.522 1.00 95.38 87 PHE A C 1
ATOM 669 O O . PHE A 1 87 ? 1.468 2.278 9.500 1.00 95.38 87 PHE A O 1
ATOM 676 N N . ALA A 1 88 ? 2.964 3.698 8.636 1.00 94.56 88 ALA A N 1
ATOM 677 C CA . ALA A 1 88 ? 3.612 3.997 9.907 1.00 94.56 88 ALA A CA 1
ATOM 678 C C . ALA A 1 88 ? 2.759 4.913 10.796 1.00 94.56 88 ALA A C 1
ATOM 680 O O . ALA A 1 88 ? 2.833 4.823 12.023 1.00 94.56 88 ALA A O 1
ATOM 681 N N . THR A 1 89 ? 1.971 5.814 10.199 1.00 93.62 89 THR A N 1
ATOM 682 C CA . THR A 1 89 ? 1.140 6.774 10.934 1.00 93.62 89 THR A CA 1
ATOM 683 C C . THR A 1 89 ? -0.228 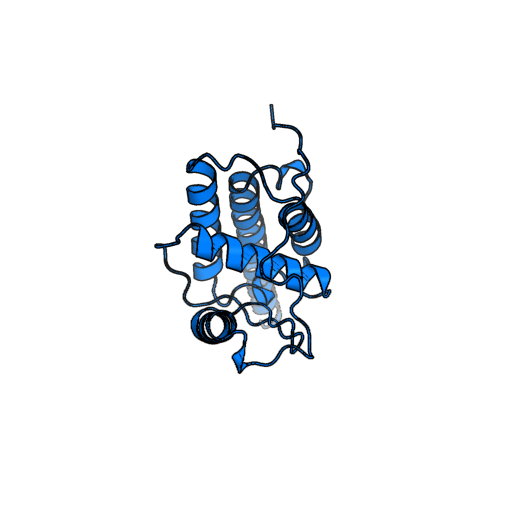6.991 10.291 1.00 93.62 89 THR A C 1
ATOM 685 O O . THR A 1 89 ? -0.412 6.785 9.095 1.00 93.62 89 THR A O 1
ATOM 688 N N . GLU A 1 90 ? -1.185 7.506 11.078 1.00 92.19 90 GLU A N 1
ATOM 689 C CA . GLU A 1 90 ? -2.497 7.943 10.566 1.00 92.19 90 GLU A CA 1
ATOM 690 C C . GLU A 1 90 ? -2.361 8.985 9.439 1.00 92.19 90 GLU A C 1
ATOM 692 O O . GLU A 1 90 ? -3.158 9.012 8.504 1.00 92.19 90 GLU A O 1
ATOM 697 N N . LYS A 1 91 ? -1.341 9.850 9.528 1.00 92.25 91 LYS A N 1
ATOM 698 C CA . LYS A 1 91 ? -1.077 10.881 8.523 1.00 92.25 91 LYS A CA 1
ATOM 699 C C . LYS A 1 91 ? -0.601 10.267 7.208 1.00 92.25 91 LYS A C 1
ATOM 701 O O . LYS A 1 91 ? -0.988 10.752 6.153 1.00 92.25 91 LYS A O 1
ATOM 706 N N . ASP A 1 92 ? 0.196 9.203 7.269 1.00 92.81 92 ASP A N 1
ATOM 707 C CA . ASP A 1 92 ? 0.640 8.486 6.072 1.00 92.81 92 ASP A CA 1
ATOM 708 C C . ASP A 1 92 ? -0.561 7.862 5.336 1.00 92.81 92 ASP A C 1
ATOM 710 O O . ASP A 1 92 ? -0.627 7.939 4.113 1.00 92.81 92 ASP A O 1
ATOM 714 N N . VAL A 1 93 ? -1.560 7.342 6.063 1.00 93.50 93 VAL A N 1
ATOM 715 C CA . VAL A 1 93 ? -2.808 6.839 5.455 1.00 93.50 93 VAL A CA 1
ATOM 716 C C . VAL A 1 93 ? -3.550 7.948 4.704 1.00 93.50 93 VAL A C 1
ATOM 718 O O . VAL A 1 93 ? -3.938 7.756 3.554 1.00 93.50 93 VAL A O 1
ATOM 721 N N . GLN A 1 94 ? -3.731 9.115 5.336 1.00 92.88 94 GLN A N 1
ATOM 722 C CA . GLN A 1 94 ? -4.420 10.251 4.710 1.00 92.88 94 GLN A CA 1
ATOM 723 C C . GLN A 1 94 ? -3.671 10.759 3.481 1.00 92.88 94 GLN A C 1
ATOM 725 O O . GLN A 1 94 ? -4.262 10.883 2.415 1.00 92.88 94 GLN A O 1
ATOM 730 N N . ASN A 1 95 ? -2.361 10.965 3.611 1.00 92.88 95 ASN A N 1
ATOM 731 C CA . ASN A 1 95 ? -1.529 11.458 2.521 1.00 92.88 95 ASN A CA 1
ATOM 732 C C . ASN A 1 95 ? -1.524 10.496 1.326 1.00 92.88 95 ASN A C 1
ATOM 734 O O . ASN A 1 95 ? -1.523 10.951 0.190 1.00 92.88 95 ASN A O 1
ATOM 738 N N . PHE A 1 96 ? -1.555 9.182 1.563 1.00 92.25 96 PHE A N 1
ATOM 739 C CA . PHE A 1 96 ? -1.675 8.202 0.485 1.00 92.25 96 PHE A CA 1
ATOM 740 C C . PHE A 1 96 ? -3.054 8.222 -0.187 1.00 92.25 96 PHE A C 1
ATOM 742 O O . PHE A 1 96 ? -3.132 8.126 -1.407 1.00 92.25 96 PHE A O 1
ATOM 749 N N . ALA A 1 97 ? -4.137 8.361 0.582 1.00 92.44 97 ALA A N 1
ATOM 750 C CA . ALA A 1 97 ? -5.478 8.470 0.010 1.00 92.44 97 ALA A CA 1
ATOM 751 C C . ALA A 1 97 ? -5.628 9.735 -0.849 1.00 92.44 97 ALA A C 1
ATOM 753 O O . ALA A 1 97 ? -6.149 9.653 -1.954 1.00 92.44 97 ALA A O 1
ATOM 754 N N . ASP A 1 98 ? -5.128 10.876 -0.374 1.00 90.81 98 ASP A N 1
ATOM 755 C CA . ASP A 1 98 ? -5.154 12.136 -1.125 1.00 90.81 98 ASP A CA 1
ATOM 756 C C . ASP A 1 98 ? -4.342 12.025 -2.423 1.00 90.81 98 ASP A C 1
ATOM 758 O O . ASP A 1 98 ? -4.822 12.401 -3.486 1.00 90.81 98 ASP A O 1
ATOM 762 N N . ALA A 1 99 ? -3.173 11.383 -2.365 1.00 89.12 99 ALA A N 1
ATOM 763 C CA . ALA A 1 99 ? -2.348 11.118 -3.539 1.00 89.12 99 ALA A CA 1
ATOM 764 C C . ALA A 1 99 ? -3.055 10.252 -4.596 1.00 89.12 99 ALA A C 1
ATOM 766 O O . ALA A 1 99 ? -2.924 10.494 -5.792 1.00 89.12 99 ALA A O 1
ATOM 767 N N . LEU A 1 100 ? -3.811 9.234 -4.171 1.00 89.12 100 LEU A N 1
ATOM 768 C CA . LEU A 1 100 ? -4.599 8.395 -5.080 1.00 89.12 100 LEU A CA 1
ATOM 769 C C . LEU A 1 100 ? -5.753 9.156 -5.739 1.00 89.12 100 LEU A C 1
ATOM 771 O O . LEU A 1 100 ? -6.111 8.847 -6.877 1.00 89.12 100 LEU A O 1
ATOM 775 N N . ASP A 1 101 ? -6.335 10.114 -5.022 1.00 88.19 101 ASP A N 1
ATOM 776 C CA . ASP A 1 101 ? -7.388 10.993 -5.526 1.00 88.19 101 ASP A CA 1
ATOM 777 C C . ASP A 1 101 ? -6.825 11.904 -6.622 1.00 88.19 101 ASP A C 1
ATOM 779 O O . ASP A 1 101 ? -7.298 11.868 -7.758 1.00 88.19 101 ASP A O 1
ATOM 783 N N . ASP A 1 102 ? -5.724 12.598 -6.318 1.00 85.12 102 ASP A N 1
ATOM 784 C CA . ASP A 1 102 ? -5.008 13.464 -7.259 1.00 85.12 102 ASP A CA 1
ATOM 785 C C . ASP A 1 102 ? -4.578 12.672 -8.508 1.00 85.12 102 ASP 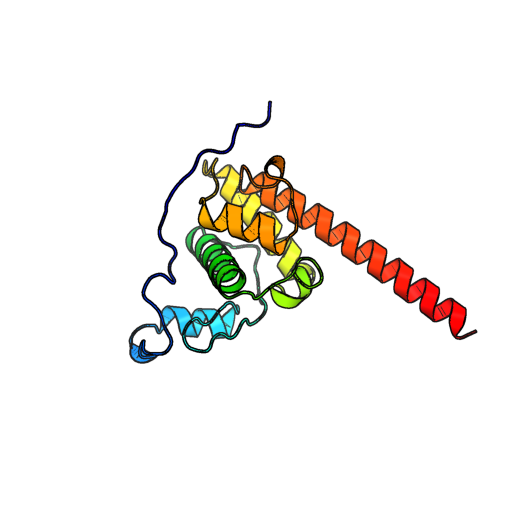A C 1
ATOM 787 O O . ASP A 1 102 ? -4.809 13.092 -9.643 1.00 85.12 102 ASP A O 1
ATOM 791 N N . TYR A 1 103 ? -4.052 11.455 -8.321 1.00 82.06 103 TYR A N 1
ATOM 792 C CA . TYR A 1 103 ? -3.677 10.571 -9.428 1.00 82.06 103 TYR A CA 1
ATOM 793 C C . TYR A 1 103 ? -4.865 10.143 -10.297 1.00 8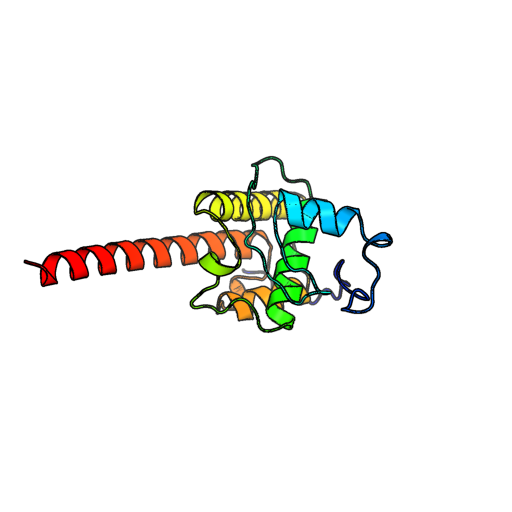2.06 103 TYR A C 1
ATOM 795 O O . TYR A 1 103 ? -4.733 9.943 -11.508 1.00 82.06 103 TYR A O 1
ATOM 803 N N . SER A 1 104 ? -6.046 10.009 -9.694 1.00 80.44 104 SER A N 1
ATOM 804 C CA . SER A 1 104 ? -7.279 9.716 -10.418 1.00 80.44 104 SER A CA 1
ATOM 805 C C . SER A 1 104 ? -7.770 10.912 -11.241 1.00 80.44 104 SER A C 1
ATOM 807 O O . SER A 1 104 ? -8.448 10.698 -12.252 1.00 80.44 104 SER A O 1
ATOM 809 N N . GLU A 1 105 ? -7.461 12.149 -10.836 1.00 71.50 105 GLU A N 1
ATOM 810 C CA . GLU A 1 105 ? -7.848 13.375 -11.548 1.00 71.50 105 GLU A CA 1
ATOM 811 C C . GLU A 1 105 ? -7.015 13.623 -12.816 1.00 71.50 105 GLU A C 1
ATOM 813 O O . GLU A 1 105 ? -7.539 14.175 -13.788 1.00 71.50 105 GLU A O 1
ATOM 818 N N . GLU A 1 106 ? -5.768 13.139 -12.879 1.00 64.69 106 GLU A N 1
ATOM 819 C CA . GLU A 1 106 ? -4.867 13.290 -14.040 1.00 64.69 106 GLU A CA 1
ATOM 820 C C . GLU A 1 106 ? -5.285 12.479 -15.289 1.00 64.69 106 GLU A C 1
ATOM 822 O O . GLU A 1 106 ? -4.578 12.423 -16.296 1.00 64.69 106 GLU A O 1
ATOM 827 N N . GLY A 1 107 ? -6.480 11.883 -15.277 1.00 57.34 107 GLY A N 1
ATOM 828 C CA . GLY A 1 107 ? -7.031 11.114 -16.394 1.00 57.34 107 GLY A CA 1
ATOM 829 C C . GLY A 1 107 ? -6.722 9.619 -16.326 1.00 57.34 107 GLY A C 1
ATOM 830 O O . GLY A 1 107 ? -7.071 8.878 -17.251 1.00 57.34 107 GLY A O 1
ATOM 831 N N . THR A 1 108 ? -6.135 9.153 -15.222 1.00 61.22 108 THR A N 1
ATOM 832 C CA . THR A 1 108 ? -5.968 7.730 -14.918 1.00 61.22 108 THR A CA 1
ATOM 833 C C . THR A 1 108 ? -7.283 7.167 -14.379 1.00 61.22 108 THR A C 1
ATOM 835 O O . THR A 1 108 ? -7.481 6.960 -13.185 1.00 61.22 108 THR A O 1
ATOM 838 N N . PHE A 1 109 ? -8.232 6.916 -15.283 1.00 59.03 109 PHE A N 1
ATOM 839 C CA . PHE A 1 109 ? -9.574 6.434 -14.926 1.00 59.03 109 PHE A CA 1
ATOM 840 C C . PHE A 1 109 ? -9.634 4.936 -14.579 1.00 59.03 109 PHE A C 1
ATOM 842 O O . PHE A 1 109 ? -10.729 4.399 -14.426 1.00 59.03 109 PHE A O 1
ATOM 849 N N . TRP A 1 110 ? -8.505 4.226 -14.527 1.00 65.56 110 TRP A N 1
ATOM 850 C CA . TRP A 1 110 ? -8.474 2.770 -14.376 1.00 65.56 110 TRP A CA 1
ATOM 851 C C . TRP A 1 110 ? -7.347 2.304 -13.460 1.00 65.56 110 TRP A C 1
ATOM 853 O O . TRP A 1 110 ? -6.253 2.861 -13.451 1.00 65.56 110 TRP A O 1
ATOM 863 N N . VAL A 1 111 ? -7.619 1.227 -12.727 1.00 74.81 111 VAL A N 1
ATOM 864 C CA . VAL A 1 111 ? -6.664 0.565 -11.833 1.00 74.81 111 VAL A CA 1
ATOM 865 C C . VAL A 1 111 ? -6.025 -0.626 -12.554 1.00 74.81 111 VAL A C 1
ATOM 867 O O . VAL A 1 111 ? -6.714 -1.384 -13.241 1.00 74.81 111 VAL A O 1
ATOM 870 N N . ASN A 1 112 ? -4.709 -0.806 -12.395 1.00 85.12 112 ASN A N 1
ATOM 871 C CA . ASN A 1 112 ? -4.002 -2.020 -12.830 1.00 85.12 112 ASN A CA 1
ATOM 872 C C . ASN A 1 112 ? -4.658 -3.264 -12.196 1.00 85.12 112 ASN A C 1
ATOM 874 O O . ASN A 1 112 ? -4.970 -3.257 -11.009 1.00 85.12 112 ASN A O 1
ATOM 878 N N . ASP A 1 113 ? -4.838 -4.350 -12.951 1.00 85.12 113 ASP A N 1
ATOM 879 C CA . ASP A 1 113 ? -5.430 -5.600 -12.447 1.00 85.12 113 ASP A CA 1
ATOM 880 C C . ASP A 1 113 ? -4.741 -6.154 -11.198 1.00 85.12 113 ASP A C 1
ATOM 882 O O . ASP A 1 113 ? -5.397 -6.628 -10.270 1.00 85.12 113 ASP A O 1
ATOM 886 N N . ARG A 1 114 ? -3.421 -6.020 -11.099 1.00 88.62 114 ARG A N 1
ATOM 887 C CA . ARG A 1 114 ? -2.694 -6.452 -9.904 1.00 88.62 114 ARG A CA 1
ATOM 888 C C . ARG A 1 114 ? -2.977 -5.545 -8.707 1.00 88.62 114 ARG A C 1
ATOM 890 O O . ARG A 1 114 ? -3.257 -6.068 -7.632 1.00 88.62 114 ARG A O 1
ATOM 897 N N . HIS A 1 115 ? -3.021 -4.223 -8.898 1.00 90.31 115 HIS A N 1
ATOM 898 C CA . HIS A 1 115 ? -3.395 -3.272 -7.837 1.00 90.31 115 HIS A CA 1
ATOM 899 C C . HIS A 1 115 ? -4.830 -3.513 -7.355 1.00 90.31 115 HIS A C 1
ATOM 901 O O . HIS A 1 115 ? -5.087 -3.560 -6.154 1.00 90.31 115 HIS A O 1
ATOM 907 N N . PHE A 1 116 ? -5.750 -3.734 -8.297 1.00 88.06 116 PHE A N 1
ATOM 908 C CA . PHE A 1 116 ? -7.147 -4.064 -8.033 1.00 88.06 116 PHE A CA 1
ATOM 909 C C . PHE A 1 116 ? -7.257 -5.319 -7.162 1.00 88.06 116 PHE A C 1
ATOM 911 O O . PHE A 1 116 ? -7.794 -5.271 -6.056 1.00 88.06 116 PHE A O 1
ATOM 918 N N . ASN A 1 117 ? -6.679 -6.436 -7.612 1.00 87.88 117 ASN A N 1
ATOM 919 C CA . ASN A 1 117 ? -6.745 -7.704 -6.889 1.00 87.88 117 ASN A CA 1
ATOM 920 C C . ASN A 1 117 ? -6.039 -7.643 -5.529 1.00 87.88 117 ASN A C 1
ATOM 922 O O . ASN A 1 117 ? -6.524 -8.236 -4.561 1.00 87.88 117 ASN A O 1
ATOM 926 N N . ALA A 1 118 ? -4.910 -6.938 -5.440 1.00 90.19 118 ALA A N 1
ATOM 927 C CA . ALA A 1 118 ? -4.205 -6.741 -4.183 1.00 90.19 118 ALA A CA 1
ATOM 928 C C . ALA A 1 118 ? -5.070 -5.971 -3.183 1.00 90.19 118 ALA A C 1
ATOM 930 O O . ALA A 1 118 ? -5.231 -6.424 -2.051 1.00 90.19 118 ALA A O 1
ATOM 931 N N . PHE A 1 119 ? -5.692 -4.869 -3.605 1.00 89.81 119 PHE A N 1
ATOM 932 C CA . PHE A 1 119 ? -6.543 -4.069 -2.733 1.00 89.81 119 PHE A CA 1
ATOM 933 C C . PHE A 1 119 ? -7.771 -4.846 -2.245 1.00 89.81 119 PHE A C 1
ATOM 935 O O . PHE A 1 119 ? -8.030 -4.873 -1.043 1.00 89.81 119 PHE A O 1
ATOM 942 N N . LEU A 1 120 ? -8.484 -5.556 -3.130 1.00 89.62 120 LEU A N 1
ATOM 943 C CA . LEU A 1 120 ? -9.638 -6.371 -2.723 1.00 89.62 120 LEU A CA 1
ATOM 944 C C . LEU A 1 120 ? -9.261 -7.413 -1.663 1.00 89.62 120 LEU A C 1
ATOM 946 O O . LEU A 1 120 ? -9.993 -7.607 -0.693 1.00 89.62 120 LEU A O 1
ATOM 950 N N . ARG A 1 121 ? -8.098 -8.058 -1.814 1.00 88.19 121 ARG A N 1
ATOM 951 C CA . ARG A 1 121 ? -7.595 -9.054 -0.856 1.00 88.19 121 ARG A CA 1
ATOM 952 C C . ARG A 1 121 ? -7.165 -8.424 0.462 1.00 88.19 121 ARG A C 1
ATOM 954 O O . ARG A 1 121 ? -7.525 -8.932 1.521 1.00 88.19 121 ARG A O 1
ATOM 961 N N . ALA A 1 122 ? -6.395 -7.345 0.392 1.00 86.56 122 ALA A N 1
ATOM 962 C CA . ALA A 1 122 ? -5.781 -6.722 1.555 1.00 86.56 122 ALA A CA 1
ATOM 963 C C . ALA A 1 122 ? -6.800 -5.960 2.405 1.00 86.56 122 ALA A C 1
ATOM 965 O O . ALA A 1 122 ? -6.703 -5.978 3.624 1.00 86.56 122 ALA A O 1
ATOM 966 N N . ALA A 1 123 ? -7.796 -5.337 1.772 1.00 84.25 123 ALA A N 1
ATOM 967 C CA . ALA A 1 123 ? -8.810 -4.518 2.430 1.00 84.25 123 ALA A CA 1
ATOM 968 C C . ALA A 1 123 ? -10.158 -5.239 2.623 1.00 84.25 123 ALA A C 1
ATOM 970 O O . ALA A 1 123 ? -11.063 -4.681 3.242 1.00 84.25 123 ALA A O 1
ATOM 971 N N . HIS A 1 124 ? -10.313 -6.463 2.094 1.00 85.38 124 HIS A N 1
ATOM 972 C CA . HIS A 1 124 ? -11.590 -7.192 2.033 1.00 85.38 124 HIS A CA 1
ATOM 973 C C . HIS A 1 124 ? -12.729 -6.315 1.482 1.00 85.38 124 HIS A C 1
ATOM 975 O O . HIS A 1 124 ? -13.814 -6.221 2.058 1.00 85.38 124 HIS A O 1
ATOM 981 N N . ALA A 1 125 ? -12.430 -5.603 0.397 1.00 82.94 125 ALA A N 1
ATOM 982 C CA . ALA A 1 125 ? -13.349 -4.686 -0.259 1.00 82.94 125 ALA A CA 1
ATOM 983 C C . ALA A 1 125 ? -14.114 -5.389 -1.391 1.00 82.94 125 ALA A C 1
ATOM 985 O O . ALA A 1 125 ? -13.646 -6.387 -1.935 1.00 82.94 125 ALA A O 1
ATOM 986 N N . ASP A 1 126 ? -15.276 -4.845 -1.758 1.00 84.62 126 ASP A N 1
ATOM 987 C CA . ASP A 1 126 ? -16.005 -5.260 -2.963 1.00 84.62 126 ASP A CA 1
ATOM 988 C C . ASP A 1 126 ? -15.434 -4.576 -4.212 1.00 84.62 126 ASP A C 1
ATOM 990 O O . ASP A 1 126 ? -14.860 -3.489 -4.112 1.00 84.62 126 ASP A O 1
ATOM 994 N N . GLU A 1 127 ? -15.644 -5.172 -5.390 1.00 83.44 127 GLU A N 1
ATOM 995 C CA . GLU A 1 127 ? -15.101 -4.697 -6.675 1.00 83.44 127 GLU A CA 1
ATOM 996 C C . GLU A 1 127 ? -15.417 -3.222 -6.966 1.00 83.44 127 GLU A C 1
ATOM 998 O O . GLU A 1 127 ? -14.561 -2.493 -7.467 1.00 83.44 127 GLU A O 1
ATOM 1003 N N . GLU A 1 128 ? -16.618 -2.757 -6.606 1.00 81.44 128 GLU A N 1
ATOM 1004 C CA . GLU A 1 128 ? -17.059 -1.368 -6.807 1.00 81.44 128 GLU A CA 1
ATOM 1005 C C . GLU A 1 128 ? -16.166 -0.345 -6.090 1.00 81.44 128 GLU A C 1
ATOM 1007 O O . GLU A 1 128 ? -16.071 0.800 -6.524 1.00 81.44 128 GLU A O 1
ATOM 1012 N N . ASN A 1 129 ? -15.461 -0.766 -5.038 1.00 82.44 129 ASN A N 1
ATOM 1013 C CA . ASN A 1 129 ? -14.552 0.078 -4.265 1.00 82.44 129 ASN A CA 1
ATOM 1014 C C . ASN A 1 129 ? -13.146 0.179 -4.873 1.00 82.44 129 ASN A C 1
ATOM 1016 O O . ASN A 1 129 ? -12.282 0.824 -4.290 1.00 82.44 129 ASN A O 1
ATOM 1020 N N . ALA A 1 130 ? -12.876 -0.509 -5.984 1.00 83.69 130 ALA A N 1
ATOM 1021 C CA . ALA A 1 130 ? -11.534 -0.602 -6.555 1.00 83.69 130 ALA A CA 1
ATOM 1022 C C . ALA A 1 130 ? -11.482 -0.310 -8.062 1.00 83.69 130 ALA A C 1
ATOM 1024 O O . ALA A 1 130 ? -10.436 -0.455 -8.688 1.00 83.69 130 ALA A O 1
ATOM 1025 N N . VAL A 1 131 ? -12.599 0.107 -8.669 1.00 82.38 131 VAL A N 1
ATOM 1026 C CA . VAL A 1 131 ? -12.689 0.330 -10.124 1.00 82.38 131 VAL A CA 1
ATOM 1027 C C . VAL A 1 131 ? -11.831 1.498 -10.630 1.00 82.38 131 VAL A C 1
ATOM 1029 O O . VAL A 1 131 ? -11.404 1.480 -11.785 1.00 82.38 131 VAL A O 1
ATOM 1032 N N . THR A 1 132 ? -11.567 2.493 -9.780 1.00 86.12 132 THR A N 1
ATOM 1033 C CA . THR A 1 132 ? -10.704 3.656 -10.045 1.00 86.12 132 THR A CA 1
ATOM 1034 C C . THR A 1 132 ? -9.795 3.913 -8.842 1.00 86.12 132 THR A C 1
ATOM 1036 O O . THR A 1 132 ? -10.111 3.483 -7.731 1.00 86.12 132 THR A O 1
ATOM 1039 N N . TYR A 1 133 ? -8.683 4.632 -9.032 1.00 87.94 133 TYR A N 1
ATOM 1040 C CA . TYR A 1 133 ? -7.823 5.012 -7.904 1.00 87.94 133 TYR A CA 1
ATOM 1041 C C . TYR A 1 133 ? -8.542 5.939 -6.915 1.00 87.94 133 TYR A C 1
ATOM 1043 O O . TYR A 1 133 ? -8.375 5.759 -5.713 1.00 87.94 133 TYR A O 1
ATOM 1051 N N . GLY A 1 134 ? -9.445 6.807 -7.388 1.00 88.56 134 GLY A N 1
ATOM 1052 C CA . GLY A 1 134 ? -10.337 7.574 -6.511 1.00 88.56 134 GLY A CA 1
ATOM 1053 C C . GLY A 1 134 ? -11.286 6.690 -5.687 1.00 88.56 134 GLY A C 1
ATOM 1054 O O . GLY A 1 134 ? -11.459 6.912 -4.494 1.00 88.56 134 GLY A O 1
ATOM 1055 N N . ALA A 1 135 ? -11.836 5.611 -6.263 1.00 88.88 135 ALA A N 1
ATOM 1056 C CA . ALA A 1 135 ? -12.660 4.663 -5.502 1.00 88.88 135 ALA A CA 1
ATOM 1057 C C . ALA A 1 135 ? -11.845 3.943 -4.411 1.00 88.88 135 ALA A C 1
ATOM 1059 O O . ALA A 1 135 ? -12.333 3.759 -3.293 1.00 88.88 135 ALA A O 1
ATOM 1060 N N . ILE A 1 136 ? -10.586 3.596 -4.712 1.00 90.62 136 ILE A N 1
ATOM 1061 C CA . ILE A 1 136 ? -9.648 3.050 -3.721 1.00 90.62 136 ILE A CA 1
ATOM 1062 C C . ILE A 1 136 ? -9.382 4.080 -2.616 1.00 90.62 136 ILE A C 1
ATOM 1064 O O . ILE A 1 136 ? -9.426 3.721 -1.439 1.00 90.62 136 ILE A O 1
ATOM 1068 N N . ALA A 1 137 ? -9.142 5.347 -2.970 1.00 91.88 137 ALA A N 1
ATOM 1069 C CA . ALA A 1 137 ? -8.912 6.434 -2.019 1.00 91.88 137 ALA A CA 1
ATOM 1070 C C . ALA A 1 137 ? -10.090 6.601 -1.047 1.00 91.88 137 ALA A C 1
ATOM 1072 O O . ALA A 1 137 ? -9.905 6.578 0.174 1.00 91.88 137 ALA A O 1
ATOM 1073 N N . ASP A 1 138 ? -11.311 6.686 -1.574 1.00 91.94 138 ASP A N 1
ATOM 1074 C CA . ASP A 1 138 ? -12.532 6.795 -0.776 1.00 91.94 138 ASP A CA 1
ATOM 1075 C C . ASP A 1 138 ? -12.704 5.602 0.161 1.00 91.94 138 ASP A C 1
ATOM 1077 O O . ASP A 1 138 ? -12.992 5.765 1.353 1.00 91.94 138 ASP A O 1
ATOM 1081 N N . ARG A 1 139 ? -12.453 4.391 -0.344 1.00 92.94 139 ARG A N 1
ATOM 1082 C CA . ARG A 1 139 ? -12.560 3.180 0.465 1.00 92.94 139 ARG A CA 1
ATOM 1083 C C . ARG A 1 139 ? -11.509 3.121 1.568 1.00 92.94 139 ARG A C 1
ATOM 1085 O O . ARG A 1 139 ? -11.822 2.688 2.676 1.00 92.94 139 ARG A O 1
ATOM 1092 N N . ILE A 1 140 ? -10.282 3.561 1.294 1.00 93.19 140 ILE A N 1
ATOM 1093 C CA . ILE A 1 140 ? -9.217 3.682 2.297 1.00 93.19 140 ILE A CA 1
ATOM 1094 C C . ILE A 1 140 ? -9.663 4.610 3.427 1.00 93.19 140 ILE A C 1
ATOM 1096 O O . ILE A 1 140 ? -9.568 4.227 4.594 1.00 93.19 140 ILE A O 1
ATOM 1100 N N . ARG A 1 141 ? -10.199 5.791 3.096 1.00 94.19 141 ARG A N 1
ATOM 1101 C CA . ARG A 1 141 ? -10.687 6.763 4.088 1.00 94.19 141 ARG A CA 1
ATOM 1102 C C . ARG A 1 141 ? -11.806 6.167 4.947 1.00 94.19 141 ARG A C 1
ATOM 1104 O O . ARG A 1 141 ? -11.743 6.246 6.172 1.00 94.19 141 ARG A O 1
ATOM 1111 N N . GLU A 1 142 ? -12.783 5.508 4.323 1.00 92.62 142 GLU A N 1
ATOM 1112 C CA . GLU A 1 142 ? -13.902 4.868 5.026 1.00 92.62 142 GLU A CA 1
ATOM 1113 C C . GLU A 1 142 ? -13.432 3.769 5.992 1.00 92.62 142 GLU A C 1
ATOM 1115 O O . GLU A 1 142 ? -13.801 3.763 7.170 1.00 92.62 142 GLU A O 1
ATOM 1120 N N . LEU A 1 143 ? -12.604 2.836 5.511 1.00 91.31 143 LEU A N 1
ATOM 1121 C CA . LEU A 1 143 ? -12.088 1.733 6.324 1.00 91.31 143 LEU A CA 1
ATOM 1122 C C . LEU A 1 143 ? -11.248 2.247 7.495 1.00 91.31 143 LEU A C 1
ATOM 1124 O O . LEU A 1 143 ? -11.354 1.728 8.610 1.00 91.31 143 LEU A O 1
ATOM 1128 N N . PHE A 1 144 ? -10.461 3.293 7.260 1.00 92.31 144 PHE A N 1
ATOM 1129 C CA . PHE A 1 144 ? -9.638 3.905 8.287 1.00 92.31 144 PHE A CA 1
ATOM 1130 C C . PHE A 1 144 ? -10.482 4.569 9.385 1.00 92.31 144 PHE A C 1
ATOM 1132 O O . PHE A 1 144 ? -10.230 4.369 10.576 1.00 92.31 144 PHE A O 1
ATOM 1139 N N . ASP A 1 145 ? -11.543 5.290 9.019 1.00 91.62 145 ASP A N 1
ATOM 1140 C CA . ASP A 1 145 ? -12.474 5.874 9.990 1.00 91.62 145 ASP A CA 1
ATOM 1141 C C . ASP A 1 145 ? -13.201 4.802 10.815 1.00 91.62 145 ASP A C 1
ATOM 1143 O O . ASP A 1 145 ? -13.361 4.951 12.035 1.00 91.62 145 ASP A O 1
ATOM 1147 N N . ILE A 1 146 ? -13.589 3.686 10.188 1.00 90.06 146 ILE A N 1
ATOM 1148 C CA . ILE A 1 146 ? -14.168 2.533 10.887 1.00 90.06 146 ILE A CA 1
ATOM 1149 C C . ILE A 1 146 ? -13.182 1.986 11.927 1.00 90.06 146 ILE A C 1
ATOM 1151 O O . ILE A 1 146 ? -13.577 1.781 13.082 1.00 90.06 146 ILE A O 1
ATOM 1155 N N . GLU A 1 147 ? -11.916 1.775 11.560 1.00 88.38 147 GLU A N 1
ATOM 1156 C CA . GLU A 1 147 ? -10.885 1.282 12.480 1.00 88.38 147 GLU A CA 1
ATOM 1157 C C . GLU A 1 147 ? -10.674 2.244 13.657 1.00 88.38 147 GLU A C 1
ATOM 1159 O O . GLU A 1 147 ? -10.698 1.822 14.819 1.00 88.38 147 GLU A O 1
ATOM 1164 N N . ARG A 1 148 ? -10.575 3.554 13.395 1.00 88.31 148 ARG A N 1
ATOM 1165 C CA . ARG A 1 148 ? -10.424 4.571 14.450 1.00 88.31 148 ARG A CA 1
ATOM 1166 C C . ARG A 1 148 ? -11.593 4.568 15.423 1.00 88.31 148 ARG A C 1
ATOM 1168 O O . ARG A 1 148 ? -11.393 4.655 16.639 1.00 88.31 148 ARG A O 1
ATOM 1175 N N . GLU A 1 149 ? -12.823 4.454 14.933 1.00 88.94 149 GLU A N 1
ATOM 1176 C CA . GLU A 1 149 ? -14.003 4.390 15.796 1.00 88.94 149 GLU A CA 1
ATOM 1177 C C . GLU A 1 149 ? -14.062 3.090 16.610 1.00 88.94 149 GLU A C 1
ATOM 1179 O O . GLU A 1 149 ? -14.465 3.103 17.781 1.00 88.94 149 GLU A O 1
ATOM 1184 N N . GLN A 1 150 ? -13.621 1.966 16.046 1.00 87.00 150 GLN A N 1
ATOM 1185 C CA . GLN A 1 150 ? -13.489 0.707 16.782 1.00 87.00 150 GLN A CA 1
ATOM 1186 C C . GLN A 1 150 ? -12.412 0.797 17.873 1.00 87.00 150 GLN A C 1
ATOM 1188 O O . GLN A 1 150 ? -12.671 0.398 19.015 1.00 87.00 150 GLN A O 1
ATOM 1193 N N . ALA A 1 151 ? -11.258 1.399 17.575 1.00 84.50 151 ALA A N 1
ATOM 1194 C CA . ALA A 1 151 ? -10.180 1.635 18.533 1.00 84.50 151 ALA A CA 1
ATOM 1195 C C . ALA A 1 151 ? -10.623 2.553 19.688 1.00 84.50 151 ALA A C 1
ATOM 1197 O O . ALA A 1 151 ? -10.393 2.259 20.863 1.00 84.50 151 ALA A O 1
ATOM 1198 N N . LYS A 1 152 ? -11.364 3.632 19.404 1.00 84.81 152 LYS A N 1
ATOM 1199 C CA . LYS A 1 152 ? -11.937 4.501 20.452 1.00 84.81 152 LYS A CA 1
ATOM 1200 C C . LYS A 1 152 ? -12.910 3.742 21.359 1.00 84.81 152 LYS A C 1
ATOM 1202 O O . LYS A 1 152 ? -12.894 3.913 22.584 1.00 84.81 152 LYS A O 1
ATOM 1207 N N . LYS A 1 153 ? -13.769 2.893 20.782 1.00 83.44 153 LYS A N 1
ATOM 1208 C CA . LYS A 1 153 ? -14.731 2.071 21.537 1.00 83.44 153 LYS A CA 1
ATOM 1209 C C . LYS A 1 153 ? -14.027 1.035 22.416 1.00 83.44 153 LYS A C 1
ATOM 1211 O O . LYS A 1 153 ? -14.435 0.856 23.567 1.00 83.44 153 LYS A O 1
ATOM 1216 N N . SER A 1 154 ? -12.976 0.382 21.920 1.00 80.44 154 SER A N 1
ATOM 1217 C CA . SER A 1 154 ? -12.225 -0.628 22.676 1.00 80.44 154 SER A CA 1
ATOM 1218 C C . SER A 1 154 ? -11.497 -0.015 23.878 1.00 80.44 154 SER A C 1
ATOM 1220 O O . SER A 1 154 ? -11.643 -0.524 24.992 1.00 80.44 154 SER A O 1
ATOM 1222 N N . VAL A 1 155 ? -10.848 1.143 23.709 1.00 80.19 155 VAL A N 1
ATOM 1223 C CA . VAL A 1 155 ? -10.190 1.891 24.798 1.00 80.19 155 VAL A CA 1
ATOM 1224 C C . VAL A 1 155 ? -11.195 2.325 25.868 1.00 80.19 155 VAL A C 1
ATOM 1226 O O . VAL A 1 155 ? -10.967 2.123 27.064 1.00 80.19 155 VAL A O 1
ATOM 1229 N N . LYS A 1 156 ? -12.355 2.859 25.465 1.00 75.56 156 LYS A N 1
ATOM 1230 C CA . LYS A 1 156 ? -13.417 3.270 26.401 1.00 75.56 156 LYS A CA 1
ATOM 1231 C C . LYS A 1 156 ? -13.973 2.091 27.205 1.00 75.56 156 LYS A C 1
ATOM 1233 O O . LYS A 1 156 ? -14.295 2.248 28.383 1.00 75.56 156 LYS A O 1
ATOM 1238 N N . ASN A 1 157 ? -14.091 0.919 26.585 1.00 72.62 157 ASN A N 1
ATOM 1239 C CA . ASN A 1 157 ? -14.554 -0.299 27.248 1.00 72.62 157 ASN A CA 1
ATOM 1240 C C . ASN A 1 157 ? -13.493 -0.893 28.182 1.00 72.62 157 ASN A C 1
ATOM 1242 O O . ASN A 1 157 ? -13.845 -1.358 29.265 1.00 72.62 157 ASN A O 1
ATOM 1246 N N . ALA A 1 158 ? -12.213 -0.834 27.809 1.00 72.38 158 ALA A N 1
ATOM 1247 C CA . ALA A 1 158 ? -11.108 -1.235 28.674 1.00 72.38 158 ALA A CA 1
ATOM 1248 C C . ALA A 1 158 ? -11.048 -0.353 29.931 1.00 72.38 158 ALA A C 1
ATOM 1250 O O . ALA A 1 158 ? -11.064 -0.873 31.041 1.00 72.38 158 ALA A O 1
ATOM 1251 N N . ALA A 1 159 ? -11.129 0.973 29.777 1.00 70.75 159 ALA A N 1
ATOM 1252 C CA . ALA A 1 159 ? -11.121 1.922 30.894 1.00 70.75 159 ALA A CA 1
ATOM 1253 C C . ALA A 1 159 ? -12.311 1.766 31.865 1.00 70.75 159 ALA A C 1
ATOM 1255 O O . ALA A 1 159 ? -12.204 2.127 33.035 1.00 70.75 159 ALA A O 1
ATOM 1256 N N . LYS A 1 160 ? -13.447 1.229 31.396 1.00 64.88 160 LYS A N 1
ATOM 1257 C CA . LYS A 1 160 ? -14.613 0.914 32.238 1.00 64.88 160 LYS A CA 1
ATOM 1258 C C . LYS A 1 160 ? -14.488 -0.399 33.013 1.00 64.88 160 LYS A C 1
ATOM 1260 O O . LYS A 1 160 ? -15.195 -0.549 33.997 1.00 64.88 160 LYS A O 1
ATOM 1265 N N . LYS A 1 161 ? -13.652 -1.346 32.571 1.00 61.69 161 LYS A N 1
ATOM 1266 C CA . LYS A 1 161 ? -13.432 -2.632 33.261 1.00 61.69 161 LYS A CA 1
ATOM 1267 C C . LYS A 1 161 ? -12.365 -2.554 34.357 1.00 61.69 161 LYS A C 1
ATOM 1269 O O . LYS A 1 161 ? -12.302 -3.444 35.194 1.00 61.69 161 LYS A O 1
ATOM 1274 N N . THR A 1 162 ? -11.535 -1.514 34.340 1.00 59.00 162 THR A N 1
ATOM 1275 C CA . THR A 1 162 ? -10.462 -1.281 35.323 1.00 59.00 162 THR A CA 1
ATOM 1276 C C . THR A 1 162 ? -10.889 -0.370 36.487 1.00 59.00 162 THR A C 1
ATOM 1278 O O . THR A 1 162 ? -10.046 0.020 37.293 1.00 59.00 162 THR A O 1
ATOM 1281 N N . LYS A 1 163 ? -12.175 -0.004 36.569 1.00 47.06 163 LYS A N 1
ATOM 1282 C CA . LYS A 1 163 ? -12.803 0.723 37.685 1.00 47.06 163 LYS A CA 1
ATOM 1283 C C . LYS A 1 163 ? -13.845 -0.160 38.349 1.00 47.06 163 LYS A C 1
ATOM 1285 O O . LYS A 1 163 ? -13.987 -0.026 39.581 1.00 47.06 163 LYS A O 1
#

Foldseek 3Di:
DQDDADADADDAPCVPPALPDDPVVCVVVVVCCVPFFFADRNVLDGDAGDPQDLDDDPVNLSNLLSRLLVNVVSVHAALVCNCVRHHPDPVRLLSSLSVLLVVQVVVQQADHPSSQVSLCGRNVDDSSCRGGSNSVSVSSVVSSVVVVVVVVVVVVVVVVVVD